Protein AF-B2JXJ7-F1 (afdb_monomer)

pLDDT: mean 90.16, std 7.01, range [60.03, 95.94]

Mean predicted aligned error: 4.01 Å

Structure (mmCIF, N/CA/C/O backbone):
data_AF-B2JXJ7-F1
#
_entry.id   AF-B2JXJ7-F1
#
loop_
_atom_site.group_PDB
_atom_site.id
_atom_site.type_symbol
_atom_site.label_atom_id
_atom_site.label_alt_id
_atom_site.label_comp_id
_atom_site.label_asym_id
_atom_site.label_entity_id
_atom_site.label_seq_id
_atom_site.pdbx_PDB_ins_code
_atom_site.Cartn_x
_atom_site.Cartn_y
_atom_site.Cartn_z
_atom_site.occupancy
_atom_site.B_iso_or_equiv
_atom_site.auth_seq_id
_atom_site.auth_comp_id
_atom_site.auth_asym_id
_atom_site.auth_atom_id
_atom_site.pdbx_PDB_model_num
ATOM 1 N N . MET A 1 1 ? -5.995 -11.782 -10.406 1.00 60.03 1 MET A N 1
ATOM 2 C CA . MET A 1 1 ? -5.150 -11.065 -9.438 1.00 60.03 1 MET A CA 1
ATOM 3 C C . MET A 1 1 ? -6.049 -10.837 -8.251 1.00 60.03 1 MET A C 1
ATOM 5 O O . MET A 1 1 ? -6.990 -10.066 -8.385 1.00 60.03 1 MET A O 1
ATOM 9 N N . ASP A 1 2 ? -5.870 -11.625 -7.200 1.00 70.81 2 ASP A N 1
ATOM 10 C CA . ASP A 1 2 ? -6.665 -11.510 -5.983 1.00 70.81 2 ASP A CA 1
ATOM 11 C C . ASP A 1 2 ? -6.212 -10.278 -5.200 1.00 70.81 2 ASP A C 1
ATOM 13 O O . ASP A 1 2 ? -5.010 -10.019 -5.082 1.00 70.81 2 ASP A O 1
ATOM 17 N N . ASP A 1 3 ? -7.181 -9.506 -4.720 1.00 81.25 3 ASP A N 1
ATOM 18 C CA . ASP A 1 3 ? -6.913 -8.388 -3.828 1.00 81.25 3 ASP A CA 1
ATOM 19 C C . ASP A 1 3 ? -6.599 -8.938 -2.429 1.00 81.25 3 ASP A C 1
ATOM 21 O O . ASP A 1 3 ? -7.299 -9.818 -1.920 1.00 81.25 3 ASP A O 1
ATOM 25 N N . GLU A 1 4 ? -5.556 -8.417 -1.788 1.00 88.25 4 GLU A N 1
ATOM 26 C CA . GLU A 1 4 ? -5.178 -8.820 -0.431 1.00 88.25 4 GLU A CA 1
ATOM 27 C C . GLU A 1 4 ? -5.855 -7.876 0.568 1.00 88.25 4 GLU A C 1
ATOM 29 O O . GLU A 1 4 ? -5.658 -6.664 0.506 1.00 88.25 4 GLU A O 1
ATOM 34 N N . ILE A 1 5 ? -6.690 -8.399 1.468 1.00 89.88 5 ILE A N 1
ATOM 35 C CA . ILE A 1 5 ? -7.466 -7.573 2.402 1.00 89.88 5 ILE A CA 1
ATOM 36 C C . ILE A 1 5 ? -6.892 -7.703 3.809 1.00 89.88 5 ILE A C 1
ATOM 38 O O . ILE A 1 5 ? -6.834 -8.794 4.375 1.00 89.88 5 ILE A O 1
ATOM 42 N N . TYR A 1 6 ? -6.539 -6.561 4.386 1.00 89.44 6 TYR A N 1
ATOM 43 C CA . TYR A 1 6 ? -6.153 -6.397 5.779 1.00 89.44 6 TYR A CA 1
ATOM 44 C C . TYR A 1 6 ? -7.246 -5.614 6.491 1.00 89.44 6 TYR A C 1
ATOM 46 O O . TYR A 1 6 ? -7.693 -4.588 5.989 1.00 89.44 6 TYR A O 1
ATOM 54 N N . ALA A 1 7 ? -7.695 -6.081 7.649 1.00 88.44 7 ALA A N 1
ATOM 55 C CA . ALA A 1 7 ? -8.721 -5.395 8.420 1.00 88.44 7 ALA A CA 1
ATOM 56 C C . ALA A 1 7 ? -8.291 -5.269 9.878 1.00 88.44 7 ALA A C 1
ATOM 58 O O . ALA A 1 7 ? -7.778 -6.219 10.471 1.00 88.44 7 ALA A O 1
ATOM 59 N N . THR A 1 8 ? -8.526 -4.090 10.434 1.00 88.25 8 THR A N 1
ATOM 60 C CA . THR A 1 8 ? -8.469 -3.797 11.861 1.00 88.25 8 THR A CA 1
ATOM 61 C C . THR A 1 8 ? -9.891 -3.663 12.407 1.00 88.25 8 THR A C 1
ATOM 63 O O . THR A 1 8 ? -10.875 -3.894 11.702 1.00 88.25 8 THR A O 1
ATOM 66 N N . HIS A 1 9 ? -10.023 -3.296 13.682 1.00 86.50 9 HIS A N 1
ATOM 67 C CA . HIS A 1 9 ? -11.332 -3.087 14.308 1.00 86.50 9 HIS A CA 1
ATOM 68 C C . HIS A 1 9 ? -12.085 -1.876 13.741 1.00 86.50 9 HIS A C 1
ATOM 70 O O . HIS A 1 9 ? -13.304 -1.804 13.875 1.00 86.50 9 HIS A O 1
ATOM 76 N N . THR A 1 10 ? -11.367 -0.931 13.130 1.00 88.12 10 THR A N 1
ATOM 77 C CA . THR A 1 10 ? -11.911 0.349 12.663 1.00 88.12 10 THR A CA 1
ATOM 78 C C . THR A 1 10 ? -11.766 0.543 11.159 1.00 88.12 10 THR A C 1
ATOM 80 O O . THR A 1 10 ? -12.605 1.217 10.575 1.00 88.12 10 THR A O 1
ATOM 83 N N . HIS A 1 11 ? -10.765 -0.067 10.512 1.00 92.19 11 HIS A N 1
ATOM 84 C CA . HIS A 1 11 ? -10.461 0.172 9.099 1.00 92.19 11 HIS A CA 1
ATOM 85 C C . HIS A 1 11 ? -10.168 -1.111 8.318 1.00 92.19 11 HIS A C 1
ATOM 87 O O . HIS A 1 11 ? -9.780 -2.142 8.860 1.00 92.19 11 HIS A O 1
ATOM 93 N N . ILE A 1 12 ? -10.344 -1.035 7.004 1.00 91.62 12 ILE A N 1
ATOM 94 C CA . ILE A 1 12 ? -10.046 -2.076 6.026 1.00 91.62 12 ILE A CA 1
ATOM 95 C C . ILE A 1 12 ? -9.089 -1.475 4.999 1.00 91.62 12 ILE A C 1
ATOM 97 O O . ILE A 1 12 ? -9.382 -0.441 4.407 1.00 91.62 12 ILE A O 1
ATOM 101 N N . ALA A 1 13 ? -7.970 -2.148 4.757 1.00 93.75 13 ALA A N 1
ATOM 102 C C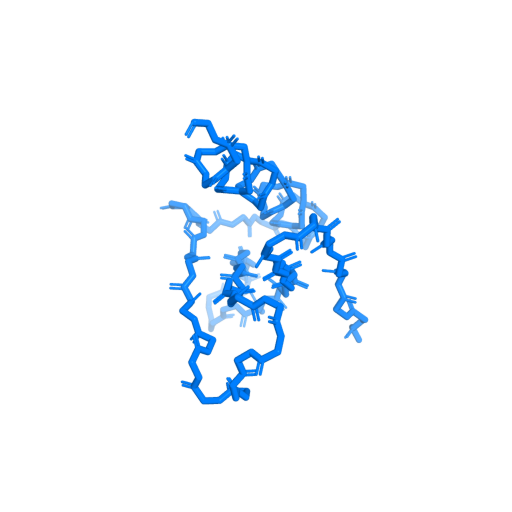A . ALA A 1 13 ? -7.020 -1.844 3.701 1.00 93.75 13 ALA A CA 1
ATOM 103 C C . ALA A 1 13 ? -7.022 -2.976 2.663 1.00 93.75 13 ALA A C 1
ATOM 105 O O . ALA A 1 13 ? -6.650 -4.113 2.955 1.00 93.75 13 ALA A O 1
ATOM 106 N N . ARG A 1 14 ? -7.433 -2.667 1.433 1.00 93.56 14 ARG A N 1
ATOM 107 C CA . ARG A 1 14 ? -7.405 -3.582 0.287 1.00 93.56 14 ARG A CA 1
ATOM 108 C C . ARG A 1 14 ? -6.200 -3.271 -0.591 1.00 93.56 14 ARG A C 1
ATOM 110 O O . ARG A 1 14 ? -6.141 -2.221 -1.225 1.00 93.56 14 ARG A O 1
ATOM 117 N N . VAL A 1 15 ? -5.268 -4.207 -0.666 1.00 94.19 15 VAL A N 1
ATOM 118 C CA . VAL A 1 15 ? -4.070 -4.141 -1.499 1.00 94.19 15 VAL A CA 1
ATOM 119 C C . VAL A 1 15 ? -4.379 -4.660 -2.896 1.00 94.19 15 VAL A C 1
ATOM 121 O O . VAL A 1 15 ? -4.854 -5.781 -3.073 1.00 94.19 15 VAL A O 1
ATOM 124 N N . ARG A 1 16 ? -4.035 -3.852 -3.893 1.00 93.31 16 ARG A N 1
ATOM 125 C CA . ARG A 1 16 ? -4.126 -4.160 -5.314 1.00 93.31 16 ARG A CA 1
ATOM 126 C C . ARG A 1 16 ? -2.805 -3.821 -5.990 1.00 93.31 16 ARG A C 1
ATOM 128 O O . ARG A 1 16 ? -2.147 -2.850 -5.635 1.00 93.31 16 ARG A O 1
ATOM 135 N N . VAL A 1 17 ? -2.426 -4.597 -7.000 1.00 93.88 17 VAL A N 1
ATOM 136 C CA . VAL A 1 17 ? -1.294 -4.262 -7.872 1.00 93.88 17 VAL A CA 1
ATOM 137 C C . VAL A 1 17 ? -1.816 -4.006 -9.277 1.00 93.88 17 VAL A C 1
ATOM 139 O O . VAL A 1 17 ? -2.609 -4.782 -9.809 1.00 93.88 17 VAL A O 1
ATOM 142 N N . MET A 1 18 ? -1.379 -2.904 -9.876 1.00 94.00 18 MET A N 1
ATOM 143 C CA . MET A 1 18 ? -1.704 -2.536 -11.247 1.00 94.00 18 MET A CA 1
ATOM 144 C C . MET A 1 18 ? -0.438 -2.557 -12.099 1.00 94.00 18 MET A C 1
ATOM 146 O O . MET A 1 18 ? 0.589 -2.004 -11.716 1.00 94.00 18 MET A O 1
ATOM 150 N N . LYS A 1 19 ? -0.518 -3.157 -13.289 1.00 94.44 19 LYS A N 1
ATOM 151 C CA . LYS A 1 19 ? 0.534 -3.033 -14.300 1.00 94.44 19 LYS A CA 1
ATOM 152 C C . LYS A 1 19 ? 0.384 -1.706 -15.042 1.00 94.44 19 LYS A C 1
ATOM 154 O O . LYS A 1 19 ? -0.685 -1.412 -15.574 1.00 94.44 19 LYS A O 1
ATOM 159 N N . THR A 1 20 ? 1.452 -0.923 -15.095 1.00 91.25 20 THR A N 1
ATOM 160 C CA . THR A 1 20 ? 1.494 0.364 -15.789 1.00 91.25 20 THR A CA 1
ATOM 161 C C . THR A 1 20 ? 1.673 0.171 -17.297 1.00 91.25 20 THR A C 1
ATOM 163 O O . THR A 1 20 ? 2.102 -0.884 -17.777 1.00 91.25 20 THR A O 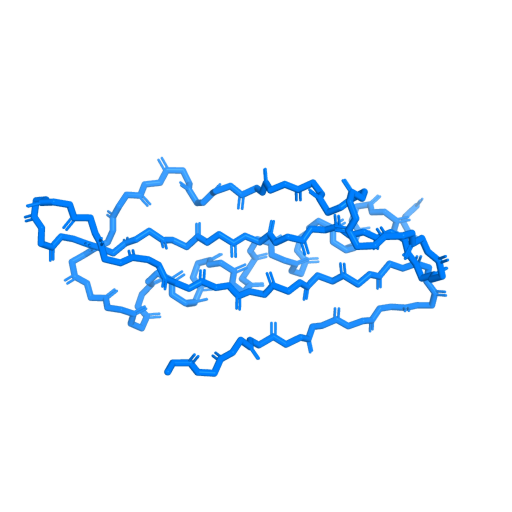1
ATOM 166 N N . VAL A 1 21 ? 1.412 1.232 -18.065 1.00 91.81 21 VAL A N 1
ATOM 167 C CA . VAL A 1 21 ? 1.652 1.255 -19.520 1.00 91.81 21 VAL A CA 1
ATOM 168 C C . VAL A 1 21 ? 3.127 1.062 -19.890 1.00 91.81 21 VAL A C 1
ATOM 170 O O . VAL A 1 21 ? 3.425 0.592 -20.984 1.00 91.81 21 VAL A O 1
ATOM 173 N N . ALA A 1 22 ? 4.048 1.380 -18.975 1.00 91.25 22 ALA A N 1
ATOM 174 C CA . ALA A 1 22 ? 5.486 1.194 -19.155 1.00 91.25 22 ALA A CA 1
ATOM 175 C C . ALA A 1 22 ? 5.943 -0.254 -18.894 1.00 91.25 22 ALA A C 1
ATOM 177 O O . ALA A 1 22 ? 7.118 -0.572 -19.064 1.00 91.25 22 ALA A O 1
ATOM 178 N N . GLY A 1 23 ? 5.033 -1.140 -18.474 1.00 93.69 23 GLY A N 1
ATOM 179 C CA . GLY A 1 23 ? 5.342 -2.529 -18.140 1.00 93.69 23 GLY A CA 1
ATOM 180 C C . GLY A 1 23 ? 5.870 -2.739 -16.719 1.00 93.69 23 GLY A C 1
ATOM 181 O O . GLY A 1 23 ? 6.184 -3.877 -16.374 1.00 93.69 23 GLY A O 1
ATOM 182 N N . THR A 1 24 ? 5.932 -1.682 -15.908 1.00 95.94 24 THR A N 1
ATOM 183 C CA . THR A 1 24 ? 6.205 -1.738 -14.466 1.00 95.94 24 THR A CA 1
ATOM 184 C C . THR A 1 24 ? 4.921 -2.010 -13.675 1.00 95.94 24 THR A C 1
ATOM 186 O O . THR A 1 24 ? 3.831 -2.076 -14.242 1.00 95.94 24 THR A O 1
ATOM 189 N N . TYR A 1 25 ? 5.036 -2.187 -12.364 1.00 95.88 25 TYR A N 1
ATOM 190 C CA . TYR A 1 25 ? 3.936 -2.493 -11.455 1.00 95.88 25 TYR A CA 1
ATOM 191 C C . TYR A 1 25 ? 3.851 -1.434 -10.360 1.00 95.88 25 TYR A C 1
ATOM 193 O O . TYR A 1 25 ? 4.867 -1.076 -9.769 1.00 95.88 25 TYR A O 1
ATOM 201 N N . ARG A 1 26 ? 2.638 -0.968 -10.063 1.00 95.31 26 ARG A N 1
ATOM 202 C CA . ARG A 1 26 ? 2.354 -0.032 -8.975 1.00 95.31 26 ARG A CA 1
ATOM 203 C C . ARG A 1 26 ? 1.445 -0.684 -7.949 1.00 95.31 26 ARG A C 1
ATOM 205 O O . ARG A 1 26 ? 0.444 -1.309 -8.307 1.00 95.31 26 ARG A O 1
ATOM 212 N N . GLY A 1 27 ? 1.812 -0.546 -6.683 1.00 95.25 27 GLY A N 1
ATOM 213 C CA . GLY A 1 27 ? 0.995 -0.973 -5.563 1.00 95.25 27 GLY A CA 1
ATOM 214 C C . GLY A 1 27 ? -0.030 0.098 -5.204 1.00 95.25 27 GLY A C 1
ATOM 215 O O . GLY A 1 27 ? 0.305 1.277 -5.164 1.00 95.25 27 GLY A O 1
ATOM 216 N N . ILE A 1 28 ? -1.270 -0.305 -4.948 1.00 94.94 28 ILE A N 1
ATOM 217 C CA . ILE A 1 28 ? -2.374 0.576 -4.562 1.00 94.94 28 ILE A CA 1
ATOM 218 C C . ILE A 1 28 ? -3.052 -0.031 -3.336 1.00 94.94 28 ILE A C 1
ATOM 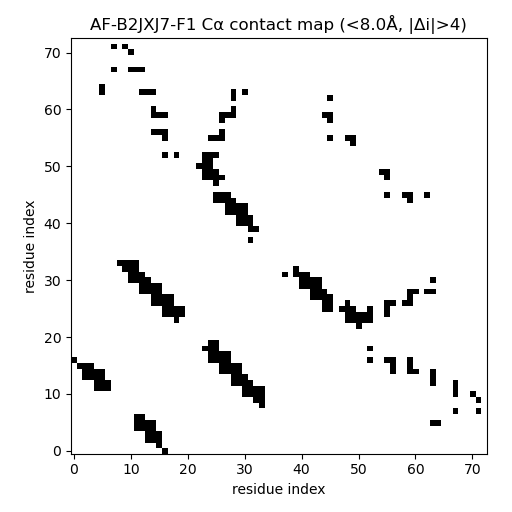220 O O . ILE A 1 28 ? -3.403 -1.209 -3.330 1.00 94.94 28 ILE A O 1
ATOM 224 N N . VAL A 1 29 ? -3.246 0.770 -2.299 1.00 95.06 29 VAL A N 1
ATOM 225 C CA . VAL A 1 29 ? -3.964 0.408 -1.080 1.00 95.06 29 VAL A CA 1
ATOM 226 C C . VAL A 1 29 ? -5.238 1.229 -1.029 1.00 95.06 29 VAL A C 1
ATOM 228 O O . VAL A 1 29 ? -5.181 2.444 -0.911 1.00 95.06 29 VAL A O 1
ATOM 231 N N . HIS A 1 30 ? -6.388 0.576 -1.121 1.00 93.62 30 HIS A N 1
ATOM 232 C CA . HIS A 1 30 ? -7.677 1.216 -0.892 1.00 93.62 30 HIS A CA 1
ATOM 233 C C . HIS A 1 30 ? -8.022 1.105 0.585 1.00 93.62 30 HIS A C 1
ATOM 235 O O . HIS A 1 30 ? -8.211 -0.004 1.089 1.00 93.62 30 HIS A O 1
ATOM 241 N N . LEU A 1 31 ? -8.064 2.237 1.269 1.00 92.75 31 LEU A N 1
ATOM 242 C CA . LEU A 1 31 ? -8.347 2.333 2.689 1.00 92.75 31 LEU A CA 1
ATOM 243 C C . LEU A 1 31 ? -9.786 2.794 2.898 1.00 92.75 31 LEU A C 1
ATOM 245 O O . LEU A 1 31 ? -10.240 3.717 2.234 1.00 92.75 31 LEU A O 1
ATOM 249 N N . ARG A 1 32 ? -10.503 2.169 3.826 1.00 92.25 32 ARG A N 1
ATOM 250 C CA . ARG A 1 32 ? -11.831 2.627 4.248 1.00 92.25 32 ARG A CA 1
ATOM 251 C C . ARG A 1 32 ? -12.108 2.267 5.697 1.00 92.25 32 ARG A C 1
ATOM 253 O O . ARG A 1 32 ? -11.515 1.327 6.223 1.00 92.25 32 ARG A O 1
ATOM 260 N N . GLU A 1 33 ? -13.060 2.944 6.320 1.00 90.38 33 GLU A N 1
ATOM 261 C CA . GLU A 1 33 ? -13.583 2.539 7.626 1.00 90.38 33 GLU A CA 1
ATOM 262 C C . GLU A 1 33 ? -14.437 1.262 7.527 1.00 90.38 33 GLU A C 1
ATOM 264 O O . GLU A 1 33 ? -15.079 0.963 6.513 1.00 90.38 33 GLU A O 1
ATOM 269 N N . VAL A 1 34 ? -14.459 0.478 8.605 1.00 86.88 34 VAL A N 1
ATOM 270 C CA . VAL A 1 34 ? -15.335 -0.689 8.732 1.00 86.88 34 VAL A CA 1
ATOM 271 C C . VAL A 1 34 ? -16.786 -0.210 8.762 1.00 86.88 34 VAL A C 1
ATOM 273 O O . VAL A 1 34 ? -17.204 0.500 9.669 1.00 86.88 34 VAL A O 1
ATOM 276 N N . GLY A 1 35 ? -17.569 -0.639 7.771 1.00 82.44 35 GLY A N 1
ATOM 277 C CA . GLY A 1 35 ? -18.971 -0.241 7.622 1.00 82.44 35 GLY A CA 1
ATOM 278 C C . GLY A 1 35 ? -19.187 1.008 6.766 1.00 82.44 35 GLY A C 1
ATOM 279 O O . GLY A 1 35 ? -20.341 1.330 6.488 1.00 82.44 35 GLY A O 1
ATOM 280 N N . ALA A 1 36 ? -18.117 1.664 6.305 1.00 85.69 36 ALA A N 1
ATOM 281 C CA . ALA A 1 36 ? -18.221 2.708 5.294 1.00 85.69 36 ALA A CA 1
ATOM 282 C C . ALA A 1 36 ? -18.619 2.128 3.931 1.00 85.69 36 ALA A C 1
ATOM 284 O O . ALA A 1 36 ? -18.372 0.955 3.617 1.00 85.69 36 ALA A O 1
ATOM 285 N N . GLU A 1 37 ? -19.245 2.971 3.115 1.00 83.56 37 GLU A N 1
ATOM 286 C CA . GLU A 1 37 ? -19.633 2.609 1.760 1.00 83.56 37 GLU A CA 1
ATOM 287 C C . GLU A 1 37 ? -18.385 2.356 0.894 1.00 83.56 37 GLU A C 1
ATOM 289 O O . GLU A 1 37 ? -17.342 2.975 1.110 1.00 83.56 37 GLU A O 1
ATOM 294 N N . PRO A 1 38 ? -18.455 1.470 -0.118 1.00 73.62 38 PRO A N 1
ATOM 295 C CA . PRO A 1 38 ? -17.322 1.200 -1.010 1.00 73.62 38 PRO A CA 1
ATOM 296 C C . PRO A 1 38 ? -16.803 2.440 -1.754 1.00 73.62 38 PRO A C 1
ATOM 298 O O . PRO A 1 38 ? -15.671 2.443 -2.224 1.00 73.62 38 PRO A O 1
ATOM 301 N N . GLU A 1 39 ? -17.633 3.476 -1.887 1.00 80.19 39 GLU A N 1
ATOM 302 C CA . GLU A 1 39 ? -17.279 4.756 -2.511 1.00 80.19 39 GLU A CA 1
ATOM 303 C C . GLU A 1 39 ? -16.360 5.615 -1.629 1.00 80.19 39 GLU A C 1
ATOM 305 O O . GLU A 1 39 ? -15.713 6.529 -2.131 1.00 80.19 39 GLU A O 1
ATOM 310 N N . SER A 1 40 ? -16.260 5.293 -0.336 1.00 80.88 40 SER A N 1
ATOM 311 C CA . SER A 1 40 ? -15.330 5.914 0.610 1.00 80.88 40 SER A CA 1
ATOM 312 C C . SER A 1 40 ? -13.941 5.265 0.602 1.00 80.88 40 SER A C 1
ATOM 314 O O . SER A 1 40 ? -13.130 5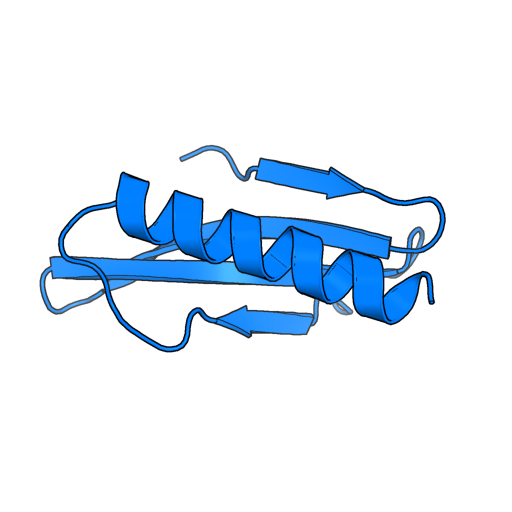.583 1.465 1.00 80.88 40 SER A O 1
ATOM 316 N N . ASP A 1 41 ? -13.659 4.349 -0.334 1.00 84.12 41 ASP A N 1
ATOM 317 C CA . ASP A 1 41 ? -12.318 3.789 -0.533 1.00 84.12 41 ASP A CA 1
ATOM 318 C C . ASP A 1 41 ? -11.340 4.921 -0.928 1.00 84.12 41 ASP A C 1
ATOM 320 O O . ASP A 1 41 ? -11.333 5.380 -2.072 1.00 84.12 41 ASP A O 1
ATOM 324 N N . GLU A 1 42 ? -10.461 5.329 -0.015 1.00 88.88 42 GLU A N 1
ATOM 325 C CA . GLU A 1 42 ? -9.364 6.259 -0.282 1.00 88.88 42 GLU A CA 1
ATOM 326 C C . GLU A 1 42 ? -8.161 5.501 -0.877 1.00 88.88 42 GLU A C 1
ATOM 328 O O . GLU A 1 42 ? -7.596 4.616 -0.225 1.00 88.88 42 GLU A O 1
ATOM 333 N N . PRO A 1 43 ? -7.757 5.776 -2.133 1.00 93.12 43 PRO A N 1
ATOM 334 C CA . PRO A 1 43 ? -6.626 5.098 -2.751 1.00 93.12 43 PRO A CA 1
ATOM 335 C C . PRO A 1 43 ? -5.289 5.731 -2.338 1.00 93.12 43 PRO A C 1
ATOM 337 O O . PRO A 1 43 ? -5.062 6.926 -2.515 1.00 93.12 43 PRO A O 1
ATOM 340 N N . HIS A 1 44 ? -4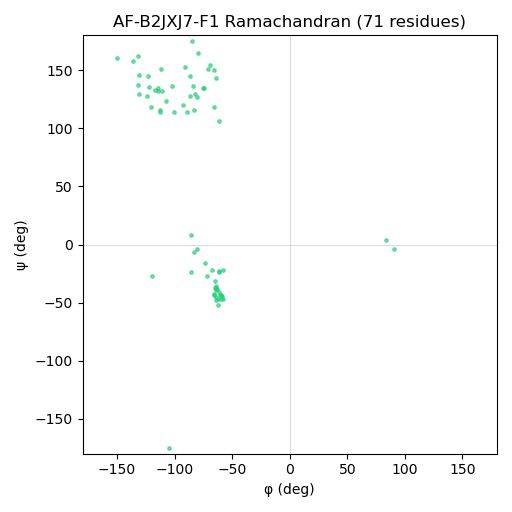.359 4.894 -1.888 1.00 94.12 44 HIS A N 1
ATOM 341 C CA . HIS A 1 44 ? -2.979 5.253 -1.572 1.00 94.12 44 HIS A CA 1
ATOM 342 C C . HIS A 1 44 ? -2.012 4.437 -2.427 1.00 94.12 44 HIS A C 1
ATOM 344 O O . HIS A 1 44 ? -1.967 3.211 -2.341 1.00 94.12 44 HIS A O 1
ATOM 350 N N . GLU A 1 45 ? -1.224 5.109 -3.258 1.00 94.31 45 GLU A N 1
ATOM 351 C CA . GLU A 1 45 ? -0.252 4.451 -4.130 1.00 94.31 45 GLU A CA 1
ATOM 352 C C . GLU A 1 45 ? 1.118 4.312 -3.456 1.00 94.31 45 GLU A C 1
ATOM 354 O O . GLU A 1 45 ? 1.511 5.124 -2.616 1.00 94.31 45 GLU A O 1
ATOM 359 N N . THR A 1 46 ? 1.880 3.298 -3.860 1.00 92.44 46 THR A N 1
ATOM 360 C CA . THR A 1 46 ? 3.309 3.223 -3.547 1.00 92.44 46 THR A CA 1
ATOM 361 C C . THR A 1 46 ? 4.057 4.381 -4.206 1.00 92.44 46 THR A C 1
ATOM 363 O O . THR A 1 46 ? 3.775 4.736 -5.347 1.00 92.44 46 THR A O 1
ATOM 366 N N . GLU A 1 47 ? 5.063 4.931 -3.523 1.00 91.25 47 GLU A N 1
ATOM 367 C CA . GLU A 1 47 ? 5.809 6.115 -3.987 1.00 91.25 47 GLU A CA 1
ATOM 368 C C . GLU A 1 47 ? 6.552 5.905 -5.317 1.00 91.25 47 GLU A C 1
ATOM 370 O O . GLU A 1 47 ? 6.868 6.868 -6.015 1.00 91.25 47 GLU A O 1
ATOM 375 N N . ILE A 1 48 ? 6.846 4.649 -5.667 1.00 93.19 48 ILE A N 1
ATOM 376 C CA . ILE A 1 48 ? 7.565 4.274 -6.885 1.00 93.19 48 ILE A CA 1
ATOM 377 C C . ILE A 1 48 ? 6.857 3.147 -7.637 1.00 93.19 48 ILE A C 1
ATOM 379 O O . ILE A 1 48 ? 6.059 2.393 -7.073 1.00 93.19 48 ILE A O 1
ATOM 383 N N . ASP A 1 49 ? 7.225 3.015 -8.910 1.00 95.00 49 ASP A N 1
ATOM 384 C CA . ASP A 1 49 ? 6.930 1.847 -9.731 1.00 95.00 49 ASP A CA 1
ATOM 385 C C . ASP A 1 49 ? 8.006 0.773 -9.560 1.00 95.00 49 ASP A C 1
ATOM 387 O O . ASP A 1 49 ? 9.198 1.070 -9.459 1.00 95.00 49 ASP A O 1
ATOM 391 N N . PHE A 1 50 ? 7.594 -0.489 -9.609 1.00 95.31 50 PHE A N 1
ATOM 392 C CA . PHE A 1 50 ? 8.466 -1.647 -9.458 1.00 95.31 50 PHE A CA 1
ATOM 393 C C . PHE A 1 50 ? 8.588 -2.435 -10.760 1.00 95.31 50 PHE A C 1
ATOM 395 O O . PHE A 1 50 ? 7.666 -2.489 -11.572 1.00 95.31 50 PHE A O 1
ATOM 402 N N . ALA A 1 51 ? 9.726 -3.095 -10.963 1.00 95.38 51 ALA A N 1
ATOM 403 C CA . ALA A 1 51 ? 9.931 -3.949 -12.133 1.00 95.38 51 ALA A CA 1
ATOM 404 C C . ALA A 1 51 ? 9.120 -5.257 -12.058 1.00 95.38 51 ALA A C 1
ATOM 406 O O . ALA A 1 51 ? 8.756 -5.817 -13.092 1.00 95.38 51 ALA A O 1
ATOM 407 N N . HIS A 1 52 ? 8.818 -5.729 -10.844 1.00 94.62 52 HIS A N 1
ATOM 408 C CA . HIS A 1 52 ? 8.129 -6.994 -10.596 1.00 94.62 52 HIS A CA 1
ATOM 409 C C . HIS A 1 52 ? 6.850 -6.803 -9.772 1.00 94.62 52 HIS A C 1
ATOM 411 O O . HIS A 1 52 ? 6.804 -5.973 -8.864 1.00 94.62 52 HIS A O 1
ATOM 417 N N . GLU A 1 53 ? 5.829 -7.615 -10.066 1.00 93.19 53 GLU A N 1
ATOM 418 C CA . GLU A 1 53 ? 4.533 -7.584 -9.373 1.00 93.19 53 GLU A CA 1
ATOM 419 C C . GLU A 1 53 ? 4.685 -7.851 -7.870 1.00 93.19 53 GLU A C 1
ATOM 421 O O . GLU A 1 53 ? 4.107 -7.130 -7.061 1.00 93.19 53 GLU A O 1
ATOM 426 N 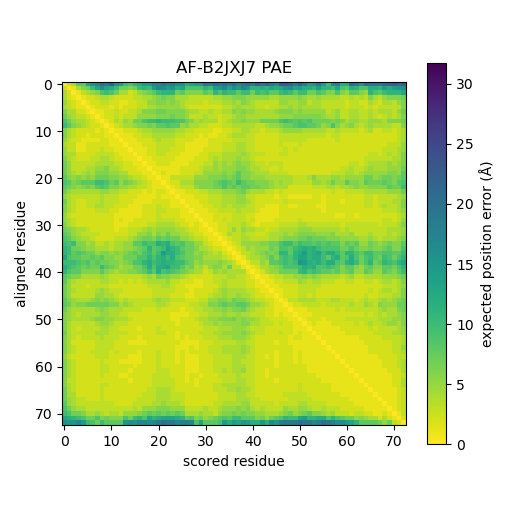N . ASP A 1 54 ? 5.511 -8.830 -7.491 1.00 93.75 54 ASP A N 1
ATOM 427 C CA . ASP A 1 54 ? 5.715 -9.197 -6.085 1.00 93.75 54 ASP A CA 1
ATOM 428 C C . ASP A 1 54 ? 6.348 -8.060 -5.275 1.00 93.75 54 ASP A C 1
ATOM 430 O O . ASP A 1 54 ? 5.947 -7.816 -4.143 1.00 93.75 54 ASP A O 1
ATOM 434 N N . GLN A 1 55 ? 7.259 -7.288 -5.879 1.00 95.06 55 GLN A N 1
ATOM 435 C CA . GLN A 1 55 ? 7.852 -6.117 -5.227 1.00 95.06 55 GLN A CA 1
ATOM 436 C C . GLN A 1 55 ? 6.811 -5.018 -4.982 1.00 95.06 55 GLN A C 1
ATOM 438 O O . GLN A 1 55 ? 6.778 -4.427 -3.903 1.00 95.06 55 GLN A O 1
ATOM 443 N N . ALA A 1 56 ? 5.938 -4.766 -5.963 1.00 95.12 56 ALA A N 1
ATOM 444 C CA . ALA A 1 56 ? 4.833 -3.824 -5.804 1.00 95.12 56 ALA A CA 1
ATOM 445 C C . ALA A 1 56 ? 3.836 -4.298 -4.737 1.00 95.12 56 ALA A C 1
ATOM 447 O O . ALA A 1 56 ? 3.355 -3.484 -3.949 1.00 95.12 56 ALA A O 1
ATOM 448 N N . ARG A 1 57 ? 3.558 -5.607 -4.675 1.00 94.06 57 ARG A N 1
ATOM 449 C CA . ARG A 1 57 ? 2.698 -6.213 -3.649 1.00 94.06 57 ARG A CA 1
ATOM 450 C C . ARG A 1 57 ? 3.306 -6.070 -2.256 1.00 94.06 57 ARG A C 1
ATOM 452 O O . ARG A 1 57 ? 2.615 -5.622 -1.348 1.00 94.06 57 ARG A O 1
ATOM 459 N N . ASP A 1 58 ? 4.588 -6.385 -2.089 1.00 94.94 58 ASP A N 1
ATOM 460 C CA . ASP A 1 58 ? 5.292 -6.249 -0.810 1.00 94.94 58 ASP A CA 1
ATOM 461 C C . ASP A 1 58 ? 5.317 -4.801 -0.314 1.00 94.94 58 ASP A C 1
ATOM 463 O O . ASP A 1 58 ? 5.045 -4.539 0.860 1.00 94.94 58 ASP A O 1
ATOM 467 N N . ALA A 1 59 ? 5.583 -3.850 -1.212 1.00 95.50 59 ALA A N 1
ATOM 468 C CA . ALA A 1 59 ? 5.558 -2.431 -0.885 1.00 95.50 59 ALA A CA 1
ATOM 469 C C . ALA A 1 59 ? 4.145 -1.949 -0.518 1.00 95.50 59 ALA A C 1
ATOM 471 O O . ALA A 1 59 ? 3.977 -1.253 0.483 1.00 95.50 59 ALA A O 1
ATOM 472 N N . ALA A 1 60 ? 3.121 -2.357 -1.273 1.00 95.44 60 ALA A N 1
ATOM 473 C CA . ALA A 1 60 ? 1.730 -2.030 -0.964 1.00 95.44 60 ALA A CA 1
ATOM 474 C C . ALA A 1 60 ? 1.276 -2.646 0.365 1.00 95.44 60 ALA A C 1
ATOM 476 O O . ALA A 1 60 ? 0.574 -2.004 1.138 1.00 95.44 60 ALA A O 1
ATOM 477 N N . ARG A 1 61 ? 1.724 -3.864 0.678 1.00 94.69 61 ARG A N 1
ATOM 478 C CA . ARG A 1 61 ? 1.477 -4.517 1.965 1.00 94.69 61 ARG A CA 1
ATOM 479 C C . ARG A 1 61 ? 2.125 -3.755 3.117 1.00 94.69 61 ARG A C 1
ATOM 481 O O . ARG A 1 61 ? 1.485 -3.549 4.149 1.00 94.69 61 ARG A O 1
ATOM 488 N N . ALA A 1 62 ? 3.374 -3.320 2.963 1.00 95.19 62 ALA A N 1
ATOM 489 C CA . ALA A 1 62 ? 4.042 -2.490 3.964 1.00 95.19 62 ALA A CA 1
ATOM 490 C C . ALA A 1 62 ? 3.308 -1.151 4.165 1.00 95.19 62 ALA A C 1
ATOM 492 O O . ALA A 1 62 ? 3.107 -0.730 5.304 1.00 95.19 62 ALA A O 1
ATOM 493 N N . LEU A 1 63 ? 2.847 -0.532 3.073 1.00 95.00 63 LEU A N 1
ATOM 494 C CA . LEU A 1 63 ? 2.043 0.688 3.104 1.00 95.00 63 LEU A CA 1
ATOM 495 C C . LEU A 1 63 ? 0.702 0.471 3.821 1.00 95.00 63 LEU A C 1
ATOM 497 O O . LEU A 1 63 ? 0.365 1.249 4.706 1.00 95.00 63 LEU A O 1
ATOM 501 N N . ALA A 1 64 ? -0.023 -0.606 3.512 1.00 94.44 64 ALA A N 1
ATOM 502 C CA . ALA A 1 64 ? -1.288 -0.941 4.163 1.00 94.44 64 ALA A CA 1
ATOM 503 C C . ALA A 1 64 ? -1.125 -1.107 5.678 1.00 94.44 64 ALA A C 1
ATOM 505 O O . ALA A 1 64 ? -1.870 -0.510 6.448 1.00 94.44 64 ALA A O 1
ATOM 506 N N . ASN A 1 65 ? -0.108 -1.855 6.117 1.00 93.31 65 ASN A N 1
ATOM 507 C CA . ASN A 1 65 ? 0.177 -2.024 7.544 1.00 93.31 65 ASN A CA 1
ATOM 508 C C . ASN A 1 65 ? 0.546 -0.699 8.223 1.00 93.31 65 ASN A C 1
ATOM 510 O O . ASN A 1 65 ? 0.140 -0.461 9.359 1.00 93.31 65 ASN A O 1
ATOM 514 N N . LYS A 1 66 ? 1.306 0.167 7.541 1.00 93.56 66 LYS A N 1
ATOM 515 C CA . LYS A 1 66 ? 1.642 1.498 8.053 1.00 93.56 66 LYS A CA 1
ATOM 516 C C . LYS A 1 66 ? 0.381 2.350 8.241 1.00 93.56 66 LYS A C 1
ATOM 518 O O . LYS A 1 66 ? 0.172 2.840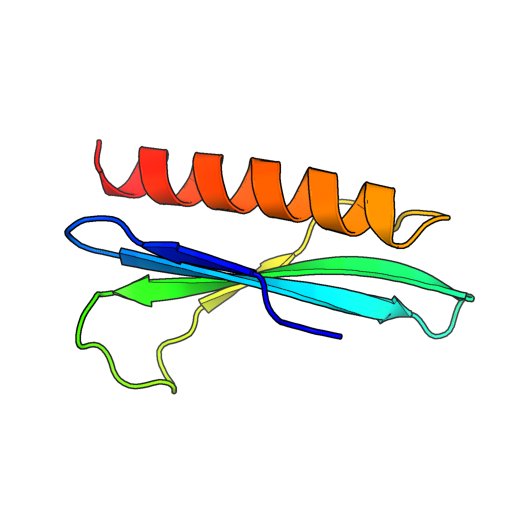 9.344 1.00 93.56 66 LYS A O 1
ATOM 523 N N . LEU A 1 67 ? -0.460 2.457 7.210 1.00 92.50 67 LEU A N 1
ATOM 524 C CA . LEU A 1 67 ? -1.696 3.249 7.239 1.00 92.50 67 LEU A CA 1
ATOM 525 C C . LEU A 1 67 ? -2.656 2.763 8.327 1.00 92.50 67 LEU A C 1
ATOM 527 O O . LEU A 1 67 ? -3.148 3.560 9.119 1.00 92.50 67 LEU A O 1
ATOM 531 N N . LEU A 1 68 ? -2.876 1.448 8.410 1.00 91.56 68 LEU A N 1
ATOM 532 C CA . LEU A 1 68 ? -3.723 0.858 9.447 1.00 91.56 68 LEU A CA 1
ATOM 533 C C . LEU A 1 68 ? -3.202 1.190 10.848 1.00 91.56 68 LEU A C 1
ATOM 535 O O . LEU A 1 68 ? -3.975 1.601 11.706 1.00 91.56 68 LEU A O 1
ATOM 539 N N . LYS A 1 69 ? -1.887 1.088 11.066 1.00 90.69 69 LYS A N 1
ATOM 540 C CA . LYS A 1 69 ? -1.273 1.425 12.352 1.00 90.69 69 LYS A CA 1
ATOM 541 C C . LYS A 1 69 ? -1.396 2.911 12.694 1.00 90.69 69 LYS A C 1
ATOM 543 O O . LYS A 1 69 ? -1.573 3.229 13.861 1.00 90.69 69 LYS A O 1
ATOM 548 N N . GLU A 1 70 ? -1.280 3.810 11.717 1.00 89.62 70 GLU A N 1
ATOM 549 C CA . GLU A 1 70 ? -1.459 5.257 11.925 1.00 89.62 70 GLU A CA 1
ATOM 550 C C . GLU A 1 70 ? -2.900 5.606 12.330 1.00 89.62 70 GLU A C 1
ATOM 552 O O . GLU A 1 70 ? -3.100 6.533 13.108 1.00 89.62 70 GLU A O 1
ATOM 557 N N . LEU A 1 71 ? -3.885 4.839 11.856 1.00 85.12 71 LEU A N 1
ATOM 558 C CA . LEU A 1 71 ? -5.308 5.020 12.165 1.00 85.12 71 LEU A CA 1
ATOM 559 C C . LEU A 1 71 ? -5.769 4.340 13.461 1.00 85.12 71 LEU A C 1
ATOM 561 O O . LEU A 1 71 ? -6.788 4.724 14.030 1.00 85.12 71 LEU A O 1
ATOM 565 N N . GLU A 1 72 ? -5.057 3.310 13.918 1.00 77.94 72 GLU A N 1
ATOM 566 C CA . GLU A 1 72 ? -5.298 2.662 15.215 1.00 77.94 72 GLU A CA 1
ATOM 567 C C . GLU A 1 72 ? -4.624 3.386 16.395 1.00 77.94 72 GLU A C 1
ATOM 569 O O 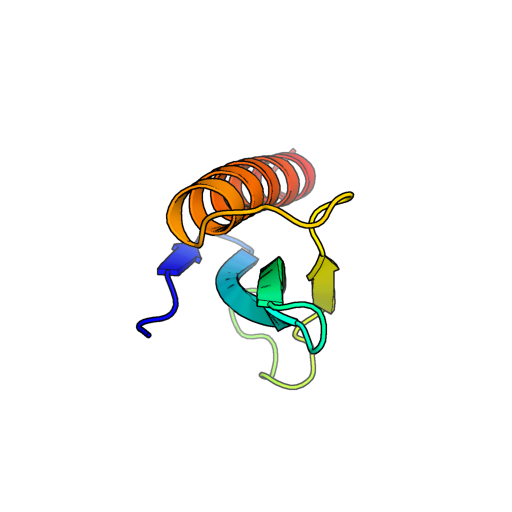. GLU A 1 72 ? -4.808 2.969 17.542 1.00 77.94 72 GLU A O 1
ATOM 574 N N . SER A 1 73 ? -3.812 4.413 16.123 1.00 64.81 73 SER A N 1
ATOM 575 C CA . SER A 1 73 ? -2.925 5.046 17.103 1.00 64.81 73 SER A CA 1
ATOM 576 C C . SER A 1 73 ? -3.517 6.236 17.853 1.00 64.81 73 SER A C 1
ATOM 578 O O . SER A 1 73 ? -4.506 6.846 17.398 1.00 64.81 73 SER A O 1
#

Foldseek 3Di:
DDWDWDDDPFKIWTWDWDQDPVRWIKIWIFMDTDVDDPVRGDIDIQPDTHNDRVVNRVSNVVVRVVVVVVVVD

Organism: Paraburkholderia phymatum (strain DSM 17167 / CIP 108236 / LMG 21445 / STM815) (NCBI:txid391038)

Nearest PDB structures (foldseek):
  4mlg-assembly1_B  TM=7.415E-01  e=1.862E+00  uncultured organism
  5glm-assembly1_A  TM=7.609E-01  e=2.335E+00  uncultured bacterium
  3vhx-assembly2_H  TM=6.390E-01  e=1.484E+00  Homo sapiens
  6xn1-assembly1_A  TM=6.979E-01  e=3.672E+00  Xanthomonas citri pv. citri str. 306
  2h36-assembly1_X  TM=6.189E-01  e=4.873E+00  Sulfolobus islandicus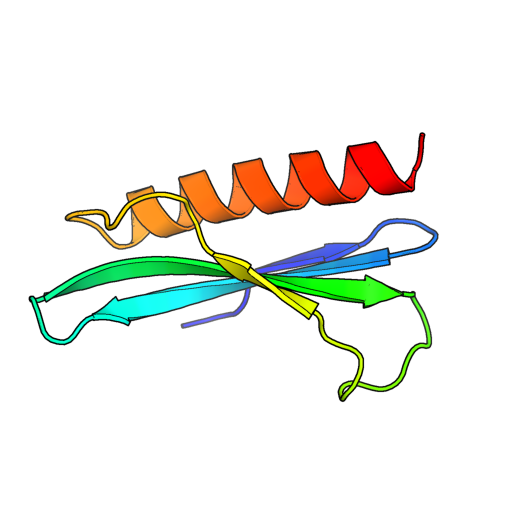 filamentous virus

Sequence (73 aa):
MDDEIYATHTHIARVRVMKTVAGTYRGIVHLREVGAEPESDEPHETEIDFAHEDQARDAARALANKLLKELES

Solvent-accessible surface area (backbone atoms only — not comparable to full-atom values): 4076 Å² total; per-residue (Å²): 134,82,69,48,76,47,73,61,97,59,35,34,31,36,30,43,70,46,77,46,96,87,66,30,14,34,9,31,22,33,35,31,50,67,89,56,60,83,87,58,49,46,76,43,69,47,98,59,72,25,84,43,64,66,60,13,43,53,51,16,50,54,48,38,54,50,54,52,52,65,71,75,103

Secondary structure (DSSP, 8-state):
-PPEEEE-SSEEEEEEEEE-TTS-EEEEEEEEETT--GGG-EEEE-SS-BSSHHHHHHHHHHHHHHHHHHH--

Radius of gyration: 12.16 Å; Cα contacts (8 Å, |Δi|>4): 139; chains: 1; bounding box: 30×18×37 Å